Protein AF-A0AAQ1MFY5-F1 (afdb_monomer)

Sequence (46 aa):
MDCEIRYVNGHVEVYDRGGRFQFSADTEQEALRDLRDGWLLPDRAA

Mean predicted aligned error: 7.43 Å

Secondary structure (DSSP, 8-state):
--EEEEEETTEEEEEETTS-EEEEESSHHHHHHHHHHT--------

Solvent-accessible surface area (backbone atoms only — not comparable to full-atom values): 2921 Å² total; per-residue (Å²): 139,62,64,50,78,44,83,52,101,81,27,27,38,35,20,4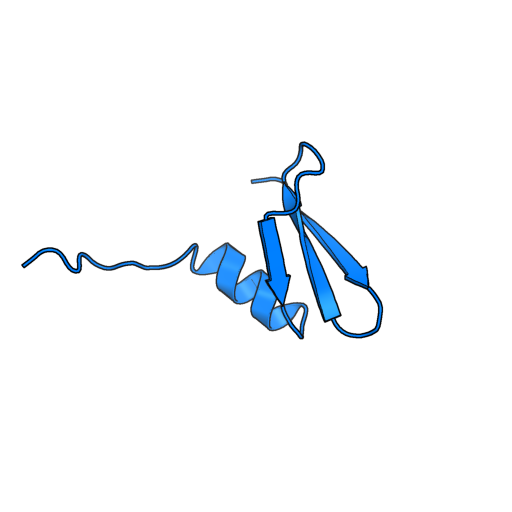2,79,84,72,43,81,73,53,71,28,73,38,65,67,54,43,51,46,49,65,71,51,61,71,77,70,73,79,87,72,132

Radius of gyration: 12.12 Å; Cα contacts (8 Å, |Δi|>4): 56; chains: 1; bounding box: 30×29×23 Å

Nearest PDB structures (foldseek):
  3f42-assembly1_A-2  TM=4.565E-01  e=6.476E+00  Helicobacter pylori
  1q67-assembly1_B  TM=4.712E-01  e=9.518E+00  Saccharomyces cerevisiae
  3f42-assembly1_B-2  TM=4.414E-01  e=8.371E+00  Helicobacter pylori
  1pug-assembly2_C  TM=4.298E-01  e=9.518E+00  Escherichia coli

pLDDT: mean 78.93, std 14.63, range [44.16, 92.94]

Foldseek 3Di:
DDWDWDDDPQWIWIADPVRHTDDIGNDPVVVVVCVVPVPPPPDPPD

Organism: NCBI:txid1720313

Structure (mmCIF, N/CA/C/O backbone):
data_AF-A0AAQ1MFY5-F1
#
_entry.id   AF-A0AAQ1MFY5-F1
#
loop_
_atom_site.group_PDB
_atom_site.id
_atom_site.type_symbol
_atom_site.label_atom_id
_atom_site.label_alt_id
_atom_site.label_comp_id
_atom_site.label_asym_id
_atom_site.label_entity_id
_atom_site.label_seq_id
_atom_site.pdbx_PDB_ins_code
_atom_site.Cartn_x
_atom_site.Cartn_y
_atom_site.Cartn_z
_atom_site.occupancy
_atom_site.B_iso_or_equiv
_atom_site.auth_seq_id
_atom_site.auth_comp_id
_atom_site.auth_asym_id
_atom_site.auth_atom_id
_atom_site.pdbx_PDB_model_num
ATOM 1 N N . MET A 1 1 ? 9.295 0.575 -11.216 1.00 54.41 1 MET A N 1
ATOM 2 C CA . MET A 1 1 ? 8.672 -0.148 -10.093 1.00 54.41 1 MET A CA 1
ATOM 3 C C . MET A 1 1 ? 7.670 0.816 -9.503 1.00 54.41 1 MET A C 1
ATOM 5 O O . MET A 1 1 ? 8.019 1.574 -8.613 1.00 54.41 1 MET A O 1
ATOM 9 N N . ASP A 1 2 ? 6.486 0.874 -10.098 1.00 69.75 2 ASP A N 1
ATOM 10 C CA . ASP A 1 2 ? 5.406 1.733 -9.620 1.00 69.75 2 ASP A CA 1
ATOM 11 C C . ASP A 1 2 ? 4.386 0.806 -8.981 1.00 69.75 2 ASP A C 1
ATOM 13 O O . ASP A 1 2 ? 3.620 0.146 -9.681 1.00 69.75 2 ASP A O 1
ATOM 17 N N . CYS A 1 3 ? 4.469 0.691 -7.662 1.00 79.94 3 CYS A N 1
ATOM 18 C CA . CYS A 1 3 ? 3.524 -0.064 -6.857 1.00 79.94 3 CYS A CA 1
ATOM 19 C C . CYS A 1 3 ? 2.714 0.936 -6.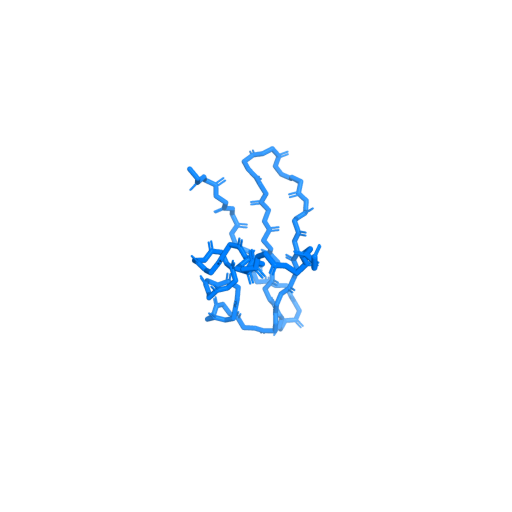030 1.00 79.94 3 CYS A C 1
ATOM 21 O O . CYS A 1 3 ? 3.273 1.906 -5.518 1.00 79.94 3 CYS A O 1
ATOM 23 N N . GLU A 1 4 ? 1.414 0.706 -5.896 1.00 88.62 4 GLU A N 1
ATOM 24 C CA . GLU A 1 4 ? 0.529 1.542 -5.091 1.00 88.62 4 GLU A CA 1
ATOM 25 C C . GLU A 1 4 ? 0.274 0.867 -3.743 1.00 88.62 4 GLU A C 1
ATOM 27 O O . GLU A 1 4 ? -0.152 -0.286 -3.697 1.00 88.62 4 GLU A O 1
ATOM 32 N N . ILE A 1 5 ? 0.544 1.576 -2.646 1.00 87.31 5 ILE A N 1
ATOM 33 C CA . ILE A 1 5 ? 0.298 1.090 -1.285 1.00 87.31 5 ILE A CA 1
ATOM 34 C C . ILE A 1 5 ? -0.984 1.742 -0.766 1.00 87.31 5 ILE A C 1
ATOM 36 O O . ILE A 1 5 ? -1.128 2.964 -0.820 1.00 87.31 5 ILE A O 1
ATOM 40 N N . ARG A 1 6 ? -1.919 0.933 -0.262 1.00 90.88 6 ARG A N 1
ATOM 41 C CA . ARG A 1 6 ? -3.202 1.385 0.292 1.00 90.88 6 ARG A CA 1
ATOM 42 C C . ARG A 1 6 ? -3.380 0.897 1.721 1.00 90.88 6 ARG A C 1
ATOM 44 O O . ARG A 1 6 ? -3.161 -0.274 1.994 1.00 90.88 6 ARG A O 1
ATOM 51 N N . TYR A 1 7 ? -3.847 1.769 2.608 1.00 89.69 7 TYR A N 1
ATOM 52 C CA . TYR A 1 7 ? -4.238 1.392 3.968 1.00 89.69 7 TYR A CA 1
ATOM 53 C C . TYR A 1 7 ? -5.699 0.932 4.004 1.00 89.69 7 TYR A C 1
ATOM 55 O O . TYR A 1 7 ? -6.601 1.701 3.665 1.00 89.69 7 TYR A O 1
ATOM 63 N N . VAL A 1 8 ? -5.940 -0.303 4.447 1.00 89.25 8 VAL A N 1
ATOM 64 C CA . VAL A 1 8 ? -7.269 -0.925 4.504 1.00 89.25 8 VAL A CA 1
ATOM 65 C C . VAL A 1 8 ? -7.455 -1.604 5.860 1.00 89.25 8 VAL 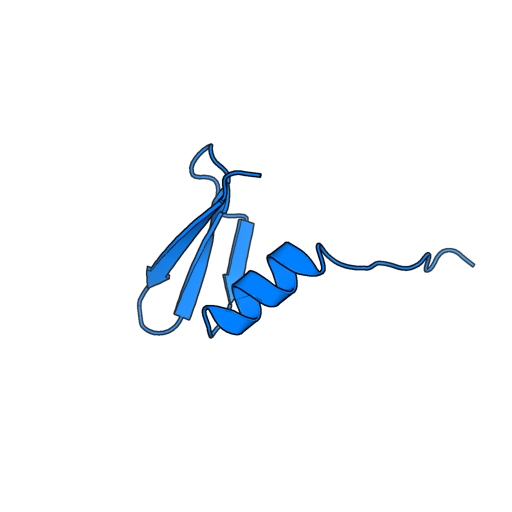A C 1
ATOM 67 O O . VAL A 1 8 ? -6.670 -2.460 6.243 1.00 89.25 8 VAL A O 1
ATOM 70 N N . ASN A 1 9 ? -8.494 -1.219 6.613 1.00 86.81 9 ASN A N 1
ATOM 71 C CA . ASN A 1 9 ? -8.897 -1.860 7.881 1.00 86.81 9 ASN A CA 1
ATOM 72 C C . ASN A 1 9 ? -7.749 -2.172 8.876 1.00 86.81 9 ASN A C 1
ATOM 74 O O . ASN A 1 9 ? -7.815 -3.151 9.614 1.00 86.81 9 ASN A O 1
ATOM 78 N N . GLY A 1 10 ? -6.711 -1.332 8.923 1.00 86.75 10 GLY A N 1
ATOM 79 C CA . GLY A 1 10 ? -5.600 -1.466 9.873 1.00 86.75 10 GLY A CA 1
ATOM 80 C C . GLY A 1 10 ? -4.362 -2.206 9.360 1.00 86.75 10 GLY A C 1
ATOM 81 O O . GLY A 1 10 ? -3.393 -2.279 10.104 1.00 86.75 10 GLY A O 1
ATOM 82 N N . HIS A 1 11 ? -4.358 -2.682 8.115 1.00 91.06 11 HIS A N 1
ATOM 83 C CA . HIS A 1 11 ? -3.171 -3.203 7.430 1.00 91.06 11 HIS A CA 1
ATOM 84 C C . HIS A 1 11 ? -2.954 -2.462 6.101 1.00 91.06 11 HIS A C 1
ATOM 86 O O . HIS A 1 11 ? -3.755 -1.605 5.713 1.00 91.06 11 HIS A O 1
ATOM 92 N N . VAL A 1 12 ? -1.851 -2.755 5.415 1.00 92.12 12 VAL A N 1
ATOM 93 C CA . VAL A 1 12 ? -1.532 -2.204 4.096 1.00 92.12 12 VAL A CA 1
ATOM 94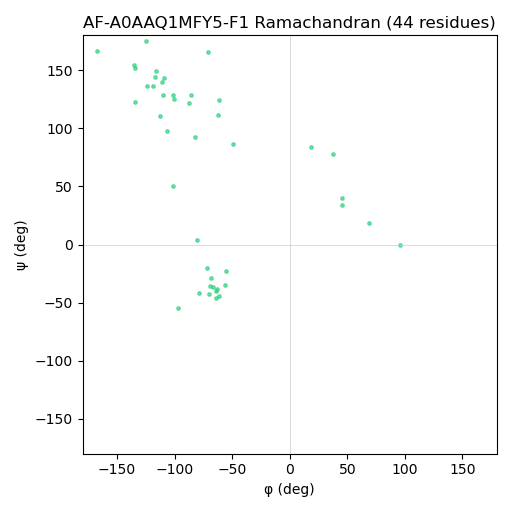 C C . VAL A 1 12 ? -1.639 -3.263 3.010 1.00 92.12 12 VAL A C 1
ATOM 96 O O . VAL A 1 12 ? -1.271 -4.419 3.189 1.00 92.12 12 VAL A O 1
ATOM 99 N N . GLU A 1 13 ? -2.108 -2.850 1.847 1.00 92.94 13 GLU A N 1
ATOM 100 C CA . GLU A 1 13 ? -2.189 -3.665 0.644 1.00 92.94 13 GLU A CA 1
ATOM 101 C C . GLU A 1 13 ? -1.336 -3.029 -0.450 1.00 92.94 13 GLU A C 1
ATOM 103 O O . GLU A 1 13 ? -1.367 -1.813 -0.650 1.00 92.94 13 GLU A O 1
ATOM 108 N N . VAL A 1 14 ? -0.576 -3.853 -1.167 1.00 89.31 14 VAL A N 1
ATOM 109 C CA .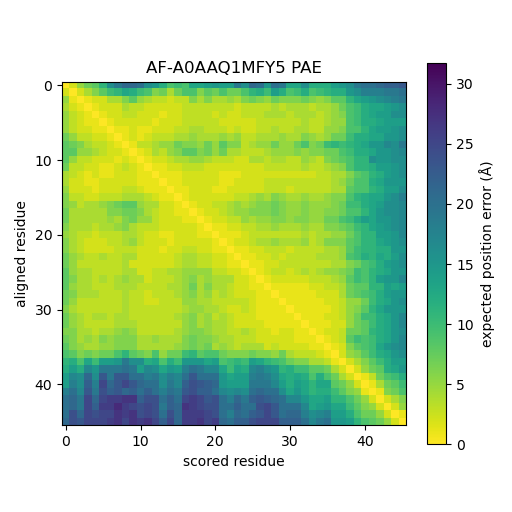 VAL A 1 14 ? 0.318 -3.426 -2.241 1.00 89.31 14 VAL A CA 1
ATOM 110 C C . VAL A 1 14 ? -0.235 -3.896 -3.577 1.00 89.31 14 VAL A C 1
ATOM 112 O O . VAL A 1 14 ? -0.513 -5.080 -3.782 1.00 89.31 14 VAL A O 1
ATOM 115 N N . TYR A 1 15 ? -0.349 -2.960 -4.510 1.00 89.94 15 TYR A N 1
ATOM 116 C CA . TYR A 1 15 ? -0.859 -3.175 -5.854 1.00 89.94 15 TYR A CA 1
ATOM 117 C C . TYR A 1 15 ? 0.222 -2.883 -6.895 1.00 89.94 15 TYR A C 1
ATOM 119 O O . TYR A 1 15 ? 1.015 -1.958 -6.744 1.00 89.94 15 TYR A O 1
ATOM 127 N N . ASP A 1 16 ? 0.243 -3.657 -7.977 1.00 87.12 16 ASP A N 1
ATOM 128 C CA . ASP A 1 16 ? 1.030 -3.345 -9.175 1.00 87.12 16 ASP A CA 1
ATOM 129 C C . ASP A 1 16 ? 0.412 -2.148 -9.925 1.00 87.12 16 ASP A C 1
ATOM 131 O O . ASP A 1 16 ? -0.758 -1.811 -9.727 1.00 87.12 16 ASP A O 1
ATOM 135 N N . ARG A 1 17 ? 1.144 -1.550 -10.869 1.00 82.94 17 ARG A N 1
ATOM 136 C CA . ARG A 1 17 ? 0.667 -0.441 -11.716 1.00 82.94 17 ARG A CA 1
ATOM 137 C C . ARG A 1 17 ? -0.622 -0.773 -12.481 1.00 82.94 17 ARG A C 1
ATOM 139 O O . ARG A 1 17 ? -1.360 0.123 -12.877 1.00 82.94 17 ARG A O 1
ATOM 146 N N . GLY A 1 18 ? -0.897 -2.060 -12.695 1.00 86.31 18 GLY A N 1
ATOM 147 C CA . GLY A 1 18 ? -2.148 -2.552 -13.278 1.00 86.31 18 GLY A CA 1
ATOM 148 C C . GLY A 1 18 ? -3.330 -2.642 -12.304 1.00 86.31 18 GLY A C 1
ATOM 149 O O . GLY A 1 18 ? -4.364 -3.181 -12.686 1.00 86.31 18 GLY A O 1
ATOM 150 N N . GLY A 1 19 ? -3.183 -2.202 -11.051 1.00 87.12 19 GLY A N 1
ATOM 151 C CA . GLY A 1 19 ? -4.197 -2.364 -10.005 1.00 87.12 19 GLY A CA 1
ATOM 152 C C . GLY A 1 19 ? -4.381 -3.816 -9.556 1.00 87.12 19 GLY A C 1
ATOM 153 O O . GLY A 1 19 ? -5.412 -4.161 -8.983 1.00 87.12 19 GLY A O 1
ATOM 154 N N . ARG A 1 20 ? -3.406 -4.690 -9.838 1.00 87.62 20 ARG A N 1
ATOM 155 C CA . ARG A 1 20 ? -3.432 -6.094 -9.411 1.00 87.62 20 ARG A CA 1
ATOM 156 C C . ARG A 1 20 ? -2.869 -6.198 -8.005 1.00 87.62 20 ARG A C 1
ATOM 158 O O . ARG A 1 20 ? -1.776 -5.696 -7.759 1.00 87.62 20 ARG A O 1
ATOM 165 N N . PHE A 1 21 ? -3.610 -6.848 -7.116 1.00 88.88 21 PHE A N 1
ATOM 166 C CA . PHE A 1 21 ? -3.153 -7.130 -5.761 1.00 88.88 21 PHE A CA 1
ATOM 167 C C . PHE A 1 21 ? -1.908 -8.020 -5.808 1.00 88.88 21 PHE A C 1
ATOM 169 O O . PHE A 1 21 ? -1.942 -9.091 -6.415 1.00 88.88 21 PHE A O 1
ATOM 176 N N . GLN A 1 22 ? -0.823 -7.561 -5.188 1.00 87.75 22 GLN A N 1
ATOM 177 C CA . GLN A 1 22 ? 0.425 -8.311 -5.085 1.00 87.75 22 GLN A CA 1
ATOM 178 C C . GLN A 1 22 ? 0.500 -9.034 -3.741 1.00 87.75 22 GLN A C 1
ATOM 180 O O . GLN A 1 22 ? 0.693 -10.246 -3.712 1.00 87.75 22 GLN A O 1
ATOM 185 N N . PHE A 1 23 ? 0.346 -8.297 -2.640 1.00 87.50 23 PHE A N 1
ATOM 186 C CA . PHE A 1 23 ? 0.358 -8.835 -1.280 1.00 87.50 23 PHE A CA 1
ATOM 187 C C . PHE A 1 23 ? -0.148 -7.791 -0.276 1.00 87.50 23 PHE A C 1
ATOM 189 O O . PHE A 1 23 ? -0.243 -6.603 -0.591 1.00 87.50 23 PHE A O 1
ATOM 196 N N . SER A 1 24 ? -0.450 -8.235 0.941 1.00 88.69 24 SER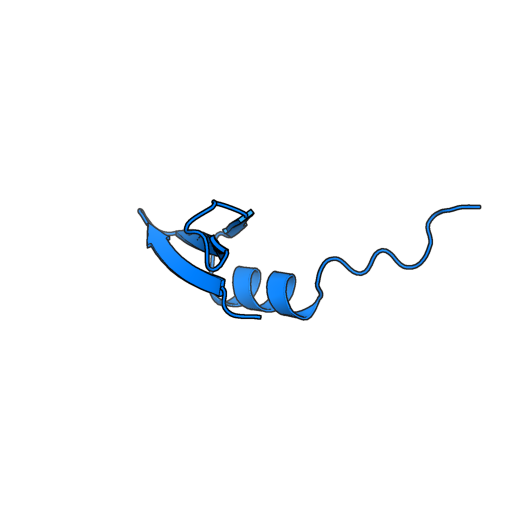 A N 1
ATOM 197 C CA . SER A 1 24 ? -0.784 -7.384 2.085 1.00 88.69 24 SER A CA 1
ATOM 198 C C . SER A 1 24 ? 0.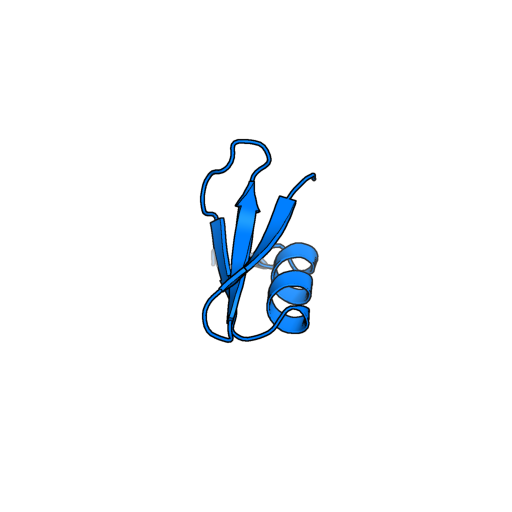261 -7.547 3.182 1.00 88.69 24 SER A C 1
ATOM 200 O O . SER A 1 24 ? 0.806 -8.637 3.346 1.00 88.69 24 SER A O 1
ATOM 202 N N . ALA A 1 25 ? 0.502 -6.492 3.949 1.00 89.88 25 ALA A N 1
ATOM 203 C CA . ALA A 1 25 ? 1.349 -6.524 5.134 1.00 89.88 25 ALA A CA 1
ATOM 204 C C . ALA A 1 25 ? 0.666 -5.779 6.281 1.00 89.88 25 ALA A C 1
ATOM 206 O O . ALA A 1 25 ? -0.133 -4.876 6.044 1.00 89.88 25 ALA A O 1
ATOM 207 N N . ASP A 1 26 ? 0.993 -6.113 7.525 1.00 87.94 26 ASP A N 1
ATOM 208 C CA . ASP A 1 26 ? 0.353 -5.480 8.683 1.00 87.94 26 ASP A CA 1
ATOM 209 C C . ASP A 1 26 ? 0.746 -4.001 8.830 1.00 87.94 26 ASP A C 1
ATOM 211 O O . ASP A 1 26 ? -0.039 -3.178 9.301 1.00 87.94 26 ASP A O 1
ATOM 215 N N . THR A 1 27 ? 1.948 -3.622 8.380 1.00 86.94 27 THR A N 1
ATOM 216 C CA . THR A 1 27 ? 2.435 -2.237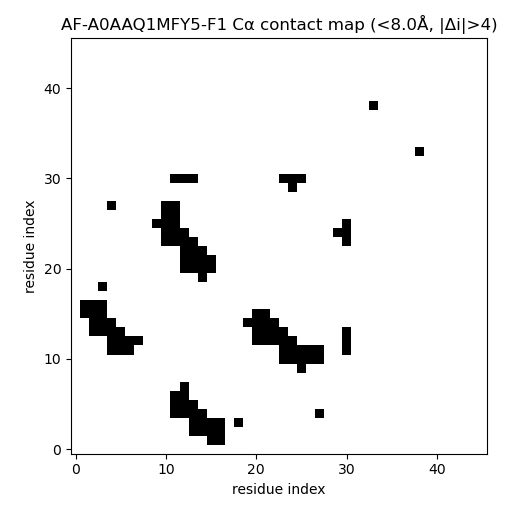 8.438 1.00 86.94 27 THR A CA 1
ATOM 217 C C . THR A 1 27 ? 3.085 -1.793 7.133 1.00 86.94 27 THR A C 1
ATOM 219 O O . THR A 1 27 ? 3.677 -2.592 6.406 1.00 86.94 27 THR A O 1
ATOM 222 N N . GLU A 1 28 ? 3.038 -0.487 6.852 1.00 85.62 28 GLU A N 1
ATOM 223 C CA . GLU A 1 28 ? 3.695 0.101 5.676 1.00 85.62 28 GLU A CA 1
ATOM 224 C C . GLU A 1 28 ? 5.200 -0.203 5.641 1.00 85.62 28 GLU A C 1
ATOM 226 O O . GLU A 1 28 ? 5.772 -0.443 4.582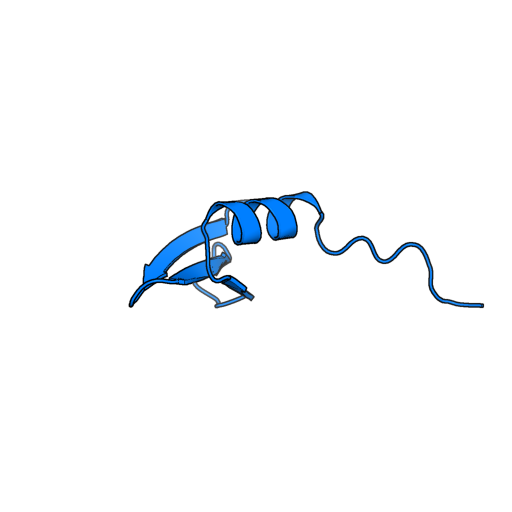 1.00 85.62 28 GLU A O 1
ATOM 231 N N . GLN A 1 29 ? 5.839 -0.259 6.813 1.00 85.81 29 GLN A N 1
ATOM 232 C CA . GLN A 1 29 ? 7.253 -0.606 6.949 1.00 85.81 29 GLN A CA 1
ATOM 233 C C . GLN A 1 29 ? 7.546 -2.036 6.501 1.00 85.81 29 GLN A C 1
ATOM 235 O O . GLN A 1 29 ? 8.572 -2.269 5.863 1.00 85.81 29 GLN A O 1
ATOM 240 N N . GLU A 1 30 ? 6.662 -2.975 6.822 1.00 85.31 30 GLU A N 1
ATOM 241 C CA . GLU A 1 30 ? 6.789 -4.373 6.423 1.00 85.31 30 GLU A CA 1
ATOM 242 C C . GLU A 1 30 ? 6.557 -4.526 4.914 1.00 85.31 30 GLU A C 1
ATOM 244 O O . GLU A 1 30 ? 7.382 -5.122 4.227 1.00 85.31 30 GLU A O 1
ATOM 249 N N . ALA A 1 31 ? 5.550 -3.840 4.360 1.00 86.38 31 ALA A N 1
ATOM 250 C CA . ALA A 1 31 ? 5.324 -3.791 2.914 1.00 86.38 31 ALA A CA 1
ATOM 251 C C . ALA A 1 31 ? 6.500 -3.173 2.140 1.00 86.38 31 ALA A C 1
ATOM 253 O O . ALA A 1 31 ? 6.921 -3.699 1.110 1.00 86.38 31 ALA A O 1
ATOM 254 N N . LEU A 1 32 ? 7.059 -2.064 2.633 1.00 84.44 32 LEU A N 1
ATOM 255 C CA . LEU A 1 32 ? 8.238 -1.421 2.048 1.00 84.44 32 LEU A CA 1
ATOM 256 C C . LEU A 1 32 ? 9.483 -2.298 2.174 1.00 84.44 32 LEU A C 1
ATOM 258 O O . LEU A 1 32 ? 10.322 -2.301 1.271 1.00 84.44 32 LEU A O 1
ATOM 262 N N . ARG A 1 33 ? 9.623 -3.026 3.288 1.00 84.81 33 ARG A N 1
ATOM 263 C CA . ARG A 1 33 ? 10.713 -3.978 3.485 1.00 84.81 33 ARG A CA 1
ATOM 264 C C . ARG A 1 33 ? 10.605 -5.111 2.481 1.00 84.81 33 ARG A C 1
ATOM 266 O O . ARG A 1 33 ? 11.604 -5.361 1.830 1.00 84.81 33 ARG A O 1
ATOM 273 N N . ASP A 1 34 ? 9.430 -5.691 2.277 1.00 82.31 34 ASP A N 1
ATOM 274 C CA . ASP A 1 34 ? 9.212 -6.771 1.310 1.00 82.31 34 ASP A CA 1
ATOM 275 C C . ASP A 1 34 ? 9.330 -6.304 -0.147 1.00 82.31 34 ASP A C 1
ATOM 277 O O . ASP A 1 34 ? 9.892 -7.019 -0.976 1.00 82.31 34 ASP A O 1
ATOM 281 N N . LEU A 1 35 ? 8.891 -5.079 -0.468 1.00 81.00 35 LEU A N 1
ATOM 282 C CA . LEU A 1 35 ? 9.133 -4.452 -1.776 1.00 81.00 35 LEU A CA 1
ATOM 283 C C . LEU A 1 35 ? 10.625 -4.231 -2.041 1.00 81.00 35 LEU A C 1
ATOM 285 O O . LEU A 1 35 ? 11.078 -4.384 -3.175 1.00 81.00 35 LEU A O 1
ATOM 289 N N . ARG A 1 36 ? 11.382 -3.845 -1.008 1.00 78.50 36 ARG A N 1
ATOM 290 C CA . ARG A 1 36 ? 12.823 -3.585 -1.105 1.00 78.50 36 ARG A CA 1
ATOM 291 C C . ARG A 1 36 ? 13.649 -4.868 -1.099 1.00 78.50 36 ARG A C 1
ATOM 293 O O . ARG A 1 36 ? 14.609 -4.950 -1.857 1.00 78.50 36 ARG A O 1
ATOM 300 N N . ASP A 1 37 ? 13.292 -5.830 -0.252 1.00 75.31 37 ASP A N 1
ATOM 301 C CA . ASP A 1 37 ? 13.924 -7.152 -0.193 1.00 75.31 37 ASP A CA 1
ATOM 302 C C . ASP A 1 37 ? 13.535 -8.000 -1.399 1.00 75.31 37 ASP A C 1
ATOM 304 O O . ASP A 1 37 ? 14.252 -8.954 -1.690 1.00 75.31 37 ASP A O 1
ATOM 308 N N . GLY A 1 38 ? 12.429 -7.672 -2.088 1.00 66.81 38 GLY A N 1
ATOM 309 C CA . GLY A 1 38 ? 11.999 -8.308 -3.331 1.00 66.81 38 GLY A CA 1
ATOM 310 C C . GLY A 1 38 ? 12.101 -9.826 -3.261 1.00 66.81 38 GLY A C 1
ATOM 311 O O . GLY A 1 38 ? 12.611 -10.421 -4.198 1.00 66.81 38 GLY A O 1
ATOM 312 N N . TRP A 1 39 ? 11.735 -10.415 -2.117 1.00 55.78 39 TRP A N 1
ATOM 313 C CA . TRP A 1 39 ? 12.002 -11.813 -1.772 1.00 55.78 39 TRP A CA 1
ATOM 314 C C . TRP A 1 39 ? 13.383 -12.295 -2.252 1.00 55.78 39 TRP A C 1
ATOM 316 O O . TRP A 1 39 ? 13.503 -13.033 -3.229 1.00 55.78 39 TRP A O 1
ATOM 326 N N . LEU A 1 40 ? 14.429 -11.913 -1.513 1.00 45.78 40 LEU A N 1
ATOM 327 C CA . LEU A 1 40 ? 15.710 -12.618 -1.452 1.00 45.78 40 LEU A CA 1
ATOM 328 C C . LEU A 1 40 ? 15.462 -14.116 -1.196 1.00 45.78 40 LEU A C 1
ATOM 330 O O . LEU A 1 40 ? 15.492 -14.599 -0.066 1.00 45.78 40 LEU A O 1
ATOM 334 N N . LEU A 1 41 ? 15.243 -14.872 -2.266 1.00 49.34 41 LEU A N 1
ATOM 335 C CA . LEU A 1 41 ? 15.692 -16.245 -2.363 1.00 49.34 41 LEU A CA 1
ATOM 336 C C . LEU A 1 41 ? 17.161 -16.156 -2.791 1.00 49.34 41 LEU A C 1
ATOM 338 O O . LEU A 1 41 ? 17.430 -16.081 -3.992 1.00 49.34 41 LEU A O 1
ATOM 342 N N . PRO A 1 42 ? 18.144 -16.148 -1.868 1.00 54.56 42 PRO A N 1
ATOM 343 C CA . PRO A 1 42 ? 19.410 -16.738 -2.236 1.00 54.56 42 PRO A CA 1
ATOM 344 C C . PRO A 1 42 ? 19.080 -18.203 -2.506 1.00 54.56 42 PRO A C 1
ATOM 346 O O . PRO A 1 42 ? 18.625 -18.912 -1.610 1.00 54.56 42 PRO A O 1
ATOM 349 N N . ASP A 1 43 ? 19.173 -18.581 -3.773 1.00 53.06 43 ASP A N 1
ATOM 350 C CA . ASP A 1 43 ? 19.513 -19.922 -4.227 1.00 53.06 43 ASP A CA 1
ATOM 351 C C . ASP A 1 43 ? 19.338 -21.016 -3.150 1.00 53.06 43 ASP A C 1
ATOM 353 O O . ASP A 1 43 ? 20.251 -21.361 -2.399 1.00 53.06 43 ASP A O 1
ATOM 357 N N . ARG A 1 44 ? 18.104 -21.510 -3.006 1.00 55.19 44 ARG A N 1
ATOM 358 C CA . ARG A 1 44 ? 17.832 -22.795 -2.352 1.00 55.19 44 ARG A CA 1
ATOM 359 C C . ARG A 1 44 ? 17.579 -23.853 -3.421 1.00 55.19 44 ARG A C 1
ATOM 361 O O . ARG A 1 44 ? 16.584 -24.570 -3.361 1.00 55.19 44 ARG A O 1
ATOM 368 N N . ALA A 1 45 ? 18.478 -23.944 -4.397 1.00 48.97 45 ALA A N 1
ATOM 369 C CA . ALA A 1 45 ? 18.660 -25.151 -5.183 1.00 48.97 45 ALA A CA 1
ATOM 370 C C . ALA A 1 45 ? 20.042 -25.722 -4.836 1.00 48.97 45 ALA A C 1
ATOM 372 O O . ALA A 1 45 ? 21.076 -25.109 -5.074 1.00 48.97 45 ALA A O 1
ATOM 373 N N . ALA A 1 46 ? 19.999 -26.864 -4.154 1.00 44.16 46 ALA A N 1
ATOM 374 C CA . ALA A 1 46 ? 21.139 -27.696 -3.797 1.00 44.16 46 ALA A CA 1
ATOM 375 C C . ALA A 1 46 ? 21.872 -28.257 -5.026 1.00 44.16 46 ALA A C 1
ATOM 377 O O . ALA A 1 46 ? 21.226 -28.379 -6.093 1.00 44.16 46 ALA A O 1
#